Protein AF-A0A376LK49-F1 (afdb_monomer)

Organism: Escherichia coli (NCBI:txid562)

Radius of gyration: 12.05 Å; Cα contacts (8 Å, |Δi|>4): 26; chains: 1; bounding box: 32×15×28 Å

InterPro domains:
  IPR002678 DUF34/NIF3 [PF01784] (1-49)
  IPR036069 DUF34/NIF3 superfamily [SSF102705] (1-49)

Sequence (50 aa):
MKNTELEQLINEKLNSAAISDYAPNGLQVEGKETVQKIVTGVTASQALLR

Structure (mmCIF, N/CA/C/O backbone):
data_AF-A0A376LK49-F1
#
_entry.id   AF-A0A376LK49-F1
#
loop_
_atom_site.group_PDB
_atom_site.id
_atom_site.type_symbol
_atom_site.label_atom_id
_atom_site.label_alt_id
_atom_site.label_comp_id
_atom_site.label_asym_id
_atom_site.label_entity_id
_atom_site.label_seq_id
_atom_site.pdbx_PDB_ins_code
_atom_site.Cartn_x
_atom_site.Cartn_y
_atom_site.Cartn_z
_atom_site.occupancy
_atom_site.B_iso_or_equiv
_atom_site.auth_seq_id
_atom_site.auth_comp_id
_atom_site.auth_asym_id
_atom_site.auth_atom_id
_atom_site.pdbx_PDB_model_num
ATOM 1 N N . MET A 1 1 ? 0.564 -1.761 13.907 1.00 95.56 1 MET A N 1
ATOM 2 C CA . MET A 1 1 ? 1.513 -1.280 12.887 1.00 95.56 1 MET A CA 1
ATOM 3 C C . MET A 1 1 ? 1.060 0.099 12.457 1.00 95.56 1 MET A C 1
ATOM 5 O O . MET A 1 1 ? -0.149 0.286 12.294 1.00 95.56 1 MET A O 1
ATOM 9 N N . LYS A 1 2 ? 1.987 1.053 12.354 1.00 98.31 2 LYS A N 1
ATOM 10 C CA . LYS A 1 2 ? 1.685 2.382 11.821 1.00 98.31 2 LYS A CA 1
ATOM 11 C C . LYS A 1 2 ? 1.413 2.303 10.316 1.00 98.31 2 LYS A C 1
ATOM 13 O O . LYS A 1 2 ? 1.921 1.412 9.640 1.00 98.31 2 LYS A O 1
ATOM 18 N N . ASN A 1 3 ? 0.610 3.217 9.788 1.00 98.25 3 ASN A N 1
ATOM 19 C CA . ASN A 1 3 ? 0.314 3.314 8.357 1.00 98.25 3 ASN A CA 1
ATOM 20 C C . ASN A 1 3 ? 1.595 3.482 7.510 1.00 98.25 3 ASN A C 1
ATOM 22 O O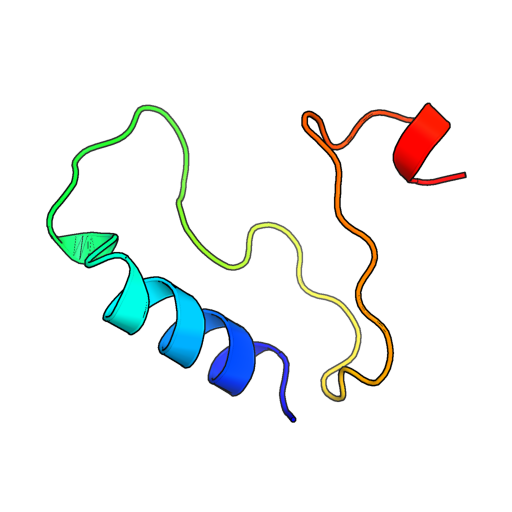 . ASN A 1 3 ? 1.733 2.810 6.493 1.00 98.25 3 ASN A O 1
ATOM 26 N N . THR A 1 4 ? 2.560 4.271 7.983 1.00 98.44 4 THR A N 1
ATOM 27 C CA . THR A 1 4 ? 3.869 4.491 7.350 1.00 98.44 4 THR A CA 1
ATOM 28 C C . THR A 1 4 ? 4.776 3.262 7.405 1.00 98.44 4 THR A C 1
ATOM 30 O O . THR A 1 4 ? 5.443 2.944 6.427 1.00 98.44 4 THR A O 1
ATOM 33 N N . GLU A 1 5 ? 4.767 2.516 8.513 1.00 98.56 5 GLU A N 1
ATOM 34 C CA . GLU A 1 5 ? 5.501 1.245 8.624 1.00 98.56 5 GLU A CA 1
ATOM 35 C C . GLU A 1 5 ? 4.956 0.200 7.639 1.00 98.56 5 GLU A C 1
ATOM 37 O O . GLU A 1 5 ? 5.722 -0.531 7.013 1.00 98.56 5 GLU A O 1
ATOM 42 N N . LEU A 1 6 ? 3.627 0.137 7.485 1.00 98.50 6 LEU A N 1
ATOM 43 C CA . LEU A 1 6 ? 2.977 -0.762 6.531 1.00 98.50 6 LEU A CA 1
ATOM 44 C C . LEU A 1 6 ? 3.309 -0.384 5.084 1.00 98.50 6 LEU A C 1
ATOM 46 O O . LEU A 1 6 ? 3.614 -1.263 4.278 1.00 98.50 6 LEU A O 1
ATOM 50 N N . GLU A 1 7 ? 3.253 0.907 4.757 1.00 98.50 7 GLU A N 1
ATOM 51 C CA . GLU A 1 7 ? 3.656 1.422 3.449 1.00 98.50 7 GLU A CA 1
ATOM 52 C C . GLU A 1 7 ? 5.107 1.048 3.132 1.00 98.50 7 GLU A C 1
ATOM 54 O O . GLU A 1 7 ? 5.369 0.473 2.075 1.00 98.50 7 GLU A O 1
ATOM 59 N N . GLN A 1 8 ? 6.035 1.326 4.052 1.00 98.50 8 GLN A N 1
ATOM 60 C CA . GLN A 1 8 ? 7.451 1.024 3.870 1.00 98.50 8 GLN A CA 1
ATOM 61 C C . GLN A 1 8 ? 7.672 -0.473 3.622 1.00 98.50 8 GLN A C 1
ATOM 63 O O . GLN A 1 8 ? 8.329 -0.842 2.649 1.00 98.50 8 GLN A O 1
ATOM 68 N N . LEU A 1 9 ? 7.060 -1.332 4.444 1.00 98.62 9 LEU A N 1
ATOM 69 C CA . LEU A 1 9 ? 7.156 -2.786 4.306 1.00 98.62 9 LEU A CA 1
ATOM 70 C C . LEU A 1 9 ? 6.720 -3.266 2.913 1.00 98.62 9 LEU A C 1
ATOM 72 O O . LEU A 1 9 ? 7.381 -4.110 2.306 1.00 98.62 9 LEU A O 1
ATOM 76 N N . ILE A 1 10 ? 5.597 -2.750 2.406 1.00 98.44 10 ILE A N 1
ATOM 77 C CA . ILE A 1 10 ? 5.062 -3.145 1.098 1.00 98.44 10 ILE A CA 1
ATOM 78 C C . ILE A 1 10 ? 5.936 -2.589 -0.031 1.00 98.44 10 ILE A C 1
ATOM 80 O O . ILE A 1 10 ? 6.259 -3.324 -0.965 1.00 98.44 10 ILE A O 1
ATOM 84 N N . ASN A 1 11 ? 6.360 -1.327 0.065 1.00 98.38 11 ASN A N 1
ATOM 85 C CA . ASN A 1 11 ? 7.219 -0.688 -0.928 1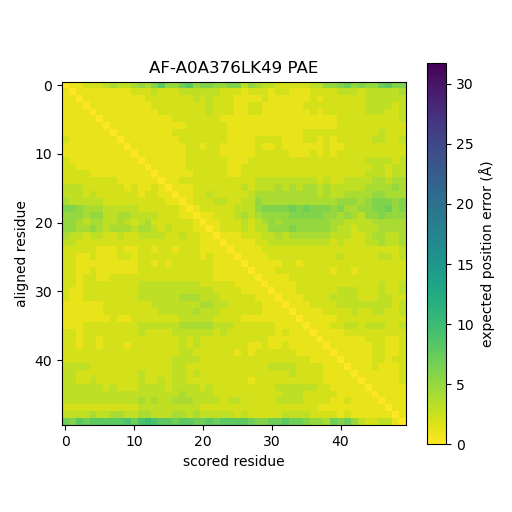.00 98.38 11 ASN A CA 1
ATOM 86 C C . ASN A 1 11 ? 8.562 -1.414 -1.077 1.00 98.38 11 ASN A C 1
ATOM 88 O O . ASN A 1 11 ? 8.987 -1.686 -2.200 1.00 98.38 11 ASN A O 1
ATOM 92 N N . GLU A 1 12 ? 9.194 -1.796 0.034 1.00 98.38 12 GLU A N 1
ATOM 93 C CA . GLU A 1 12 ? 10.428 -2.589 0.030 1.00 98.38 12 GLU A CA 1
ATOM 94 C C . GLU A 1 12 ? 10.195 -3.983 -0.560 1.00 98.38 12 GLU A C 1
ATOM 96 O O . GLU A 1 12 ? 10.964 -4.441 -1.406 1.00 98.38 12 GLU A O 1
ATOM 101 N N . LYS A 1 13 ? 9.101 -4.652 -0.171 1.00 98.56 13 LYS A N 1
ATOM 102 C CA . LYS A 1 13 ? 8.785 -5.999 -0.660 1.00 98.56 13 LYS A CA 1
ATOM 103 C C . LYS A 1 13 ? 8.570 -6.042 -2.174 1.00 98.56 13 LYS A C 1
ATOM 105 O O . LYS A 1 13 ? 8.914 -7.045 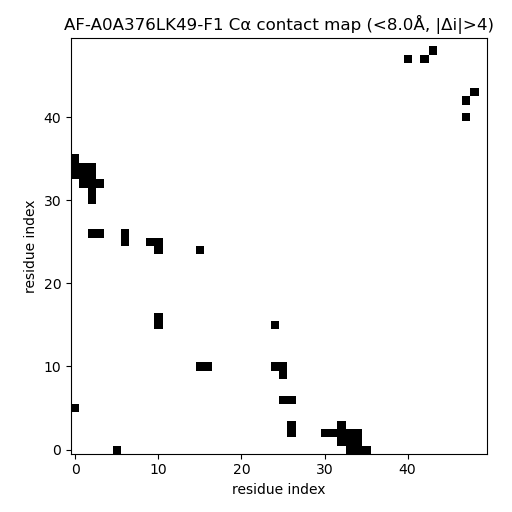-2.802 1.00 98.56 13 LYS A O 1
ATOM 110 N N . LEU A 1 14 ? 7.971 -4.994 -2.733 1.00 98.06 14 LEU A N 1
ATOM 111 C CA . LEU A 1 14 ? 7.645 -4.888 -4.155 1.00 98.06 14 LEU A CA 1
ATOM 112 C C . LEU A 1 14 ? 8.706 -4.134 -4.963 1.00 98.06 14 LEU A C 1
ATOM 114 O O . LEU A 1 14 ? 8.595 -4.080 -6.185 1.00 98.06 14 LEU A O 1
ATOM 118 N N . ASN A 1 15 ? 9.724 -3.569 -4.304 1.00 97.38 15 ASN A N 1
ATOM 119 C CA . ASN A 1 15 ? 10.704 -2.671 -4.912 1.00 97.38 15 ASN A CA 1
ATOM 120 C C . ASN A 1 15 ? 10.032 -1.533 -5.711 1.00 97.38 15 ASN A C 1
ATOM 122 O O . ASN A 1 15 ? 10.436 -1.208 -6.829 1.00 97.38 15 ASN A O 1
ATOM 126 N N . SER A 1 16 ? 8.965 -0.952 -5.151 1.00 96.50 16 SER A N 1
ATOM 127 C CA . SER A 1 16 ? 8.094 -0.006 -5.867 1.00 96.50 16 SER A CA 1
ATOM 128 C C . SER A 1 16 ? 8.832 1.259 -6.309 1.00 96.50 16 SER A C 1
ATOM 130 O O . SER A 1 16 ? 8.563 1.782 -7.385 1.00 96.50 16 SER A O 1
ATOM 132 N N . ALA A 1 17 ? 9.823 1.708 -5.532 1.00 95.06 17 ALA A N 1
ATOM 133 C CA . ALA A 1 17 ? 10.642 2.877 -5.848 1.00 95.06 17 ALA A CA 1
ATOM 134 C C . ALA A 1 17 ? 11.486 2.720 -7.129 1.00 95.06 17 ALA A C 1
ATOM 136 O O . ALA A 1 17 ? 11.904 3.719 -7.710 1.00 95.06 17 ALA A O 1
ATOM 137 N N . ALA A 1 18 ? 11.742 1.488 -7.583 1.00 96.44 18 ALA A N 1
ATOM 138 C CA . ALA A 1 18 ? 12.493 1.230 -8.811 1.00 96.44 18 ALA A CA 1
ATOM 139 C C . ALA A 1 18 ? 11.621 1.272 -10.080 1.00 96.44 18 ALA A C 1
ATOM 141 O O . ALA A 1 18 ? 12.144 1.121 -11.184 1.00 96.44 18 ALA A O 1
ATOM 142 N N . ILE A 1 19 ? 10.304 1.445 -9.938 1.00 95.19 19 ILE A N 1
ATOM 143 C CA . ILE A 1 19 ? 9.339 1.353 -11.032 1.00 95.19 19 ILE A CA 1
ATOM 144 C C . ILE A 1 19 ? 8.729 2.733 -11.275 1.00 95.19 19 ILE A C 1
ATOM 146 O O . ILE A 1 19 ? 8.112 3.324 -10.392 1.00 95.19 19 ILE A O 1
ATOM 150 N N . SER A 1 20 ? 8.886 3.248 -12.496 1.00 95.06 20 SER A N 1
ATOM 151 C CA . SER A 1 20 ? 8.159 4.439 -12.941 1.00 95.06 20 SER A CA 1
ATOM 152 C C . SER A 1 20 ? 6.731 4.061 -13.311 1.00 95.06 20 SER A C 1
ATOM 154 O O . SER A 1 20 ? 6.518 3.172 -14.133 1.00 95.06 20 SER A O 1
ATOM 156 N N . ASP A 1 21 ? 5.769 4.753 -12.718 1.00 96.31 21 ASP A N 1
ATOM 157 C CA . ASP A 1 21 ? 4.349 4.454 -12.857 1.00 96.31 21 ASP A CA 1
ATOM 158 C C . ASP A 1 21 ? 3.571 5.723 -13.227 1.00 96.31 21 ASP A C 1
ATOM 160 O O . ASP A 1 21 ? 4.045 6.844 -13.028 1.00 96.31 21 ASP A O 1
ATOM 164 N N . TYR A 1 22 ? 2.377 5.556 -13.790 1.00 96.88 22 TYR A N 1
ATOM 165 C CA . TYR A 1 22 ? 1.505 6.676 -14.152 1.00 96.88 22 TYR A CA 1
ATOM 166 C C . TYR A 1 22 ? 0.821 7.304 -12.927 1.00 96.88 22 TYR A C 1
ATOM 168 O O . TYR A 1 22 ? 0.286 8.410 -13.020 1.00 96.88 22 TYR A O 1
ATOM 176 N N . ALA A 1 23 ? 0.817 6.602 -11.792 1.00 95.50 23 ALA A N 1
ATOM 177 C CA . ALA A 1 23 ? 0.200 7.013 -10.538 1.00 95.50 23 ALA A CA 1
ATOM 178 C C . ALA A 1 23 ? 1.187 6.866 -9.365 1.00 95.50 23 ALA A C 1
ATOM 180 O O . ALA A 1 23 ? 2.147 6.100 -9.453 1.00 95.50 23 ALA A O 1
ATOM 181 N N 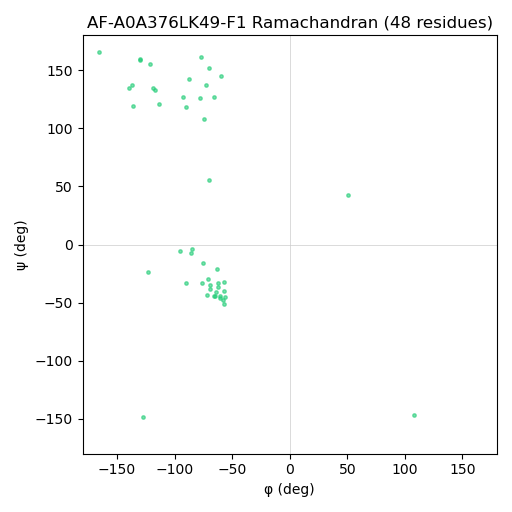. PRO A 1 24 ? 0.969 7.575 -8.243 1.00 96.06 24 PRO A N 1
ATOM 182 C CA . PRO A 1 24 ? 1.776 7.377 -7.046 1.00 96.06 24 PRO A CA 1
ATOM 183 C C . PRO A 1 24 ? 1.567 5.972 -6.456 1.00 96.06 24 PRO A C 1
ATOM 185 O O . PRO A 1 24 ? 0.440 5.568 -6.156 1.00 96.06 24 PRO A O 1
ATOM 188 N N . ASN A 1 25 ? 2.670 5.253 -6.243 1.00 97.50 25 ASN A N 1
ATOM 189 C CA . ASN A 1 25 ? 2.715 4.001 -5.488 1.00 97.50 25 ASN A CA 1
ATOM 190 C C . ASN A 1 25 ? 2.912 4.286 -3.988 1.00 97.50 25 ASN A C 1
ATOM 192 O O . ASN A 1 25 ? 3.669 5.187 -3.635 1.00 97.50 25 ASN A O 1
ATOM 196 N N . GLY A 1 26 ? 2.255 3.512 -3.116 1.00 97.12 26 GLY A N 1
ATOM 197 C CA . GLY A 1 26 ? 2.314 3.685 -1.656 1.00 97.12 26 GLY A CA 1
ATOM 198 C C . GLY A 1 26 ? 1.020 4.241 -1.048 1.00 97.12 26 GLY A C 1
ATOM 199 O O . GLY A 1 26 ? -0.082 3.929 -1.508 1.00 97.12 26 GLY A O 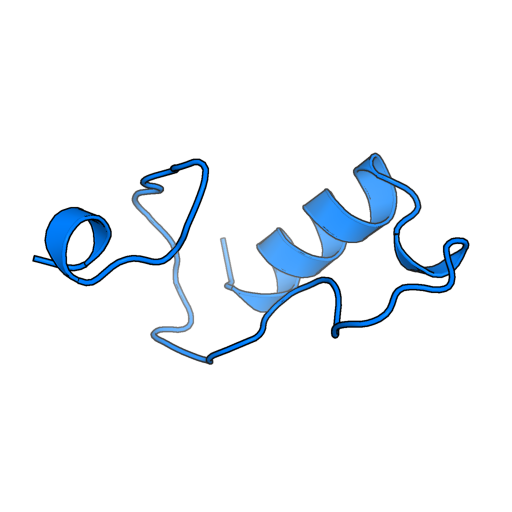1
ATOM 200 N N . LEU A 1 27 ? 1.139 5.037 0.016 1.00 97.56 27 LEU A N 1
ATOM 201 C CA . LEU A 1 27 ? 0.019 5.655 0.720 1.00 97.56 27 LEU A CA 1
ATOM 202 C C . LEU A 1 27 ? -0.553 6.819 -0.101 1.00 97.56 27 LEU A C 1
ATOM 204 O O . LEU A 1 27 ? 0.040 7.888 -0.192 1.00 97.56 27 LEU A O 1
ATOM 208 N N . GLN A 1 28 ? -1.741 6.625 -0.679 1.00 97.81 28 GLN A N 1
ATOM 209 C CA . GLN A 1 28 ? -2.384 7.656 -1.508 1.00 97.81 28 GLN A CA 1
ATOM 210 C C . GLN A 1 28 ? -3.300 8.602 -0.719 1.00 97.81 28 GLN A C 1
ATOM 212 O O . GLN A 1 28 ? -3.419 9.775 -1.063 1.00 97.81 28 GLN A O 1
ATOM 217 N N . VAL A 1 29 ? -3.964 8.100 0.329 1.00 97.19 29 VAL A N 1
ATOM 218 C CA . VAL A 1 29 ? -4.846 8.886 1.205 1.00 97.19 29 VAL A CA 1
ATOM 219 C C . VAL A 1 29 ? -4.560 8.506 2.650 1.00 97.19 29 VAL A C 1
ATOM 221 O O . VAL A 1 29 ? -4.729 7.350 3.039 1.00 97.19 29 VAL A O 1
ATOM 224 N N . GLU A 1 30 ? -4.128 9.479 3.448 1.00 98.00 30 GLU A N 1
ATOM 225 C CA . GLU 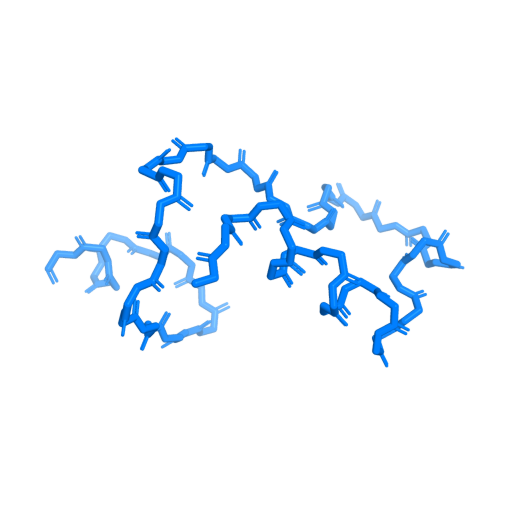A 1 30 ? -3.829 9.255 4.858 1.00 98.00 30 GLU A CA 1
ATOM 226 C C . GLU A 1 30 ? -5.112 9.066 5.685 1.00 98.00 30 GLU A C 1
ATOM 228 O O . GLU A 1 30 ? -6.108 9.770 5.520 1.00 98.00 30 GLU A O 1
ATOM 233 N N . GLY A 1 31 ? -5.075 8.088 6.592 1.00 96.94 31 GLY A N 1
ATOM 234 C CA . GLY A 1 31 ? -6.125 7.815 7.569 1.00 96.94 31 GLY A CA 1
ATOM 235 C C . GLY A 1 31 ? -5.557 7.741 8.986 1.00 96.94 31 GLY A C 1
ATOM 236 O O . GLY A 1 31 ? -4.567 8.384 9.313 1.00 96.94 31 GLY A O 1
ATOM 237 N N . LYS A 1 32 ? -6.162 6.918 9.848 1.00 98.25 32 LYS A N 1
ATOM 238 C CA . LYS A 1 32 ? -5.644 6.684 11.209 1.00 98.25 32 LYS A CA 1
ATOM 239 C C . LYS A 1 32 ? -4.226 6.099 11.194 1.00 98.25 32 LYS A C 1
ATOM 241 O O . LYS A 1 32 ? -3.924 5.238 10.371 1.00 98.25 32 LYS A O 1
ATOM 246 N N . GLU A 1 33 ? -3.412 6.491 12.175 1.00 98.44 33 GLU A N 1
ATOM 247 C CA . GLU A 1 33 ? -2.027 6.017 12.306 1.00 98.44 33 GLU A CA 1
ATOM 248 C C . GLU A 1 33 ? -1.964 4.493 12.489 1.00 98.44 33 GLU A C 1
ATOM 250 O O . GLU A 1 33 ? -1.193 3.819 11.820 1.00 98.44 33 GLU A O 1
ATOM 255 N N . THR A 1 34 ? -2.791 3.915 13.367 1.00 98.69 34 THR A N 1
ATOM 256 C CA . TH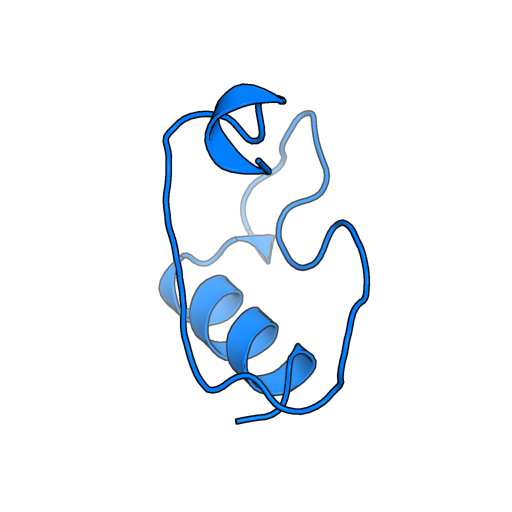R A 1 34 ? -2.742 2.472 13.660 1.00 98.69 34 THR A CA 1
ATOM 257 C C . THR A 1 34 ? -3.657 1.657 12.741 1.00 98.69 34 THR A C 1
ATOM 259 O O . THR A 1 34 ? -4.888 1.760 12.802 1.00 98.69 34 THR A O 1
ATOM 262 N N . VAL A 1 35 ? -3.062 0.751 11.962 1.00 98.25 35 VAL A N 1
ATOM 263 C CA . VAL A 1 35 ? -3.770 -0.231 11.128 1.00 98.25 35 VAL A CA 1
ATOM 264 C C . VAL A 1 35 ? -3.953 -1.540 11.903 1.00 98.25 35 VAL A C 1
ATOM 266 O O . VAL A 1 35 ? -2.992 -2.100 12.431 1.00 98.25 35 VAL A O 1
ATOM 269 N N . GLN A 1 36 ? -5.196 -2.031 11.974 1.00 98.44 36 GLN A N 1
ATOM 270 C CA . GLN A 1 36 ? -5.553 -3.300 12.641 1.00 98.44 36 GLN A CA 1
ATOM 271 C C . GLN A 1 36 ? -6.262 -4.300 11.720 1.00 98.44 36 GLN A C 1
ATOM 273 O O . GLN A 1 36 ? -6.250 -5.498 11.980 1.00 98.44 36 GLN A O 1
ATOM 278 N N . LYS A 1 37 ? -6.907 -3.815 10.655 1.00 98.00 37 LYS A N 1
ATOM 279 C CA . LYS A 1 37 ? -7.661 -4.630 9.703 1.00 98.00 37 LYS A CA 1
ATOM 280 C C . LYS A 1 37 ? -7.393 -4.110 8.302 1.00 98.00 37 LYS A C 1
ATOM 282 O O . LYS A 1 37 ? -7.426 -2.899 8.097 1.00 98.00 37 LYS A O 1
ATOM 287 N N . ILE A 1 38 ? -7.136 -5.026 7.375 1.00 97.94 38 ILE A N 1
ATOM 288 C CA . ILE A 1 38 ? -6.857 -4.729 5.971 1.00 97.94 38 ILE A CA 1
ATOM 289 C C . ILE A 1 38 ? -7.967 -5.358 5.131 1.00 97.94 38 ILE A C 1
ATOM 291 O O . ILE A 1 38 ? -8.324 -6.517 5.337 1.00 97.94 38 ILE A O 1
ATOM 295 N N . VAL A 1 39 ? -8.510 -4.578 4.201 1.00 98.12 39 VAL A N 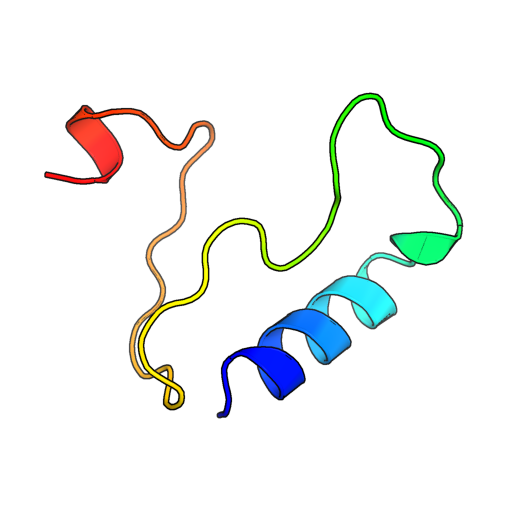1
ATOM 296 C CA . VAL A 1 39 ? -9.417 -5.030 3.141 1.00 98.12 39 VAL A CA 1
ATOM 297 C C . VAL A 1 39 ? -8.727 -4.713 1.820 1.00 98.12 39 VAL A C 1
ATOM 299 O O . VAL A 1 39 ? -8.163 -3.630 1.675 1.00 98.12 39 VAL A O 1
ATOM 302 N N . THR A 1 40 ? -8.732 -5.653 0.880 1.00 98.31 40 THR A N 1
ATOM 303 C CA . THR A 1 40 ? -8.088 -5.498 -0.430 1.00 98.31 40 THR A CA 1
ATOM 304 C C . THR A 1 40 ? -9.108 -5.662 -1.553 1.00 98.31 40 THR A C 1
ATOM 306 O O . THR A 1 40 ? -10.149 -6.295 -1.386 1.00 98.31 40 THR A O 1
ATOM 309 N N . GLY A 1 41 ? -8.813 -5.074 -2.709 1.00 97.75 41 GLY A N 1
ATOM 310 C CA . GLY A 1 41 ? -9.623 -5.178 -3.918 1.00 97.75 41 GLY A CA 1
ATOM 311 C C . GLY A 1 41 ? -8.833 -4.694 -5.131 1.00 97.75 41 GLY A C 1
ATOM 312 O O . GLY A 1 41 ? -7.794 -4.059 -4.978 1.00 97.75 41 GLY A O 1
ATOM 313 N N . VAL A 1 42 ? -9.317 -5.002 -6.337 1.00 98.19 42 VAL A 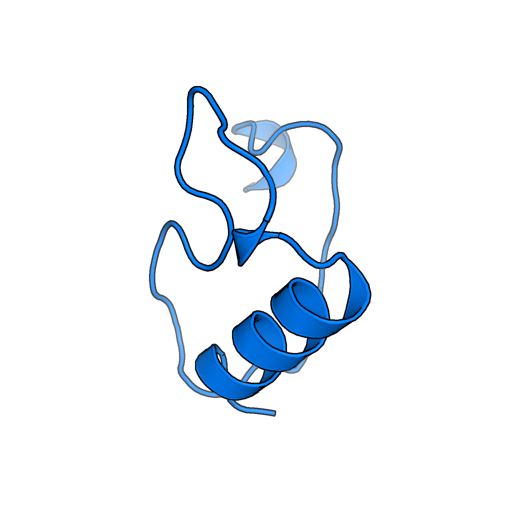N 1
ATOM 314 C CA . VAL A 1 42 ? -8.638 -4.630 -7.596 1.00 98.19 42 VAL A CA 1
ATOM 315 C C . VAL A 1 42 ? -8.684 -3.118 -7.843 1.00 98.19 42 VAL A C 1
ATOM 317 O O . VAL A 1 42 ? -7.741 -2.539 -8.370 1.00 98.19 42 VAL A O 1
ATOM 320 N N . THR A 1 43 ? -9.781 -2.463 -7.456 1.00 97.50 43 THR A N 1
ATOM 321 C CA . THR A 1 43 ? -9.992 -1.021 -7.638 1.00 97.50 43 THR A CA 1
ATOM 322 C C . THR A 1 43 ? -10.605 -0.432 -6.376 1.00 97.50 43 THR A C 1
ATOM 324 O O . THR A 1 43 ? -11.553 -1.005 -5.834 1.00 97.50 43 THR A O 1
ATOM 327 N N . ALA A 1 44 ? -10.126 0.743 -5.953 1.00 97.69 44 ALA A N 1
ATOM 328 C CA . ALA A 1 44 ? -10.698 1.550 -4.869 1.00 97.69 44 ALA A CA 1
ATOM 329 C C . ALA A 1 44 ? -12.052 2.184 -5.266 1.00 97.69 44 ALA A C 1
ATOM 331 O O . ALA A 1 44 ? -12.230 3.399 -5.259 1.00 97.69 44 ALA A O 1
ATOM 332 N N . SER A 1 45 ? -13.005 1.347 -5.682 1.00 98.31 45 SER A N 1
ATOM 333 C CA . SER A 1 45 ? -14.340 1.750 -6.125 1.00 98.31 45 SER A CA 1
ATOM 334 C C . SER A 1 45 ? -15.251 2.089 -4.944 1.00 98.31 45 SER A C 1
ATOM 336 O O . SER A 1 45 ? -15.036 1.640 -3.819 1.00 98.31 45 SER A O 1
ATOM 338 N N . GLN A 1 46 ? -16.339 2.817 -5.208 1.00 98.06 46 GLN A N 1
ATOM 339 C CA . GLN A 1 46 ? -17.345 3.126 -4.189 1.00 98.06 46 GLN A CA 1
ATOM 340 C C . GLN A 1 46 ? -17.940 1.867 -3.539 1.00 98.06 46 GLN A C 1
ATOM 342 O O . GLN A 1 46 ? -18.279 1.905 -2.364 1.00 98.06 46 GLN A O 1
ATOM 347 N N . ALA A 1 47 ? -18.047 0.761 -4.282 1.00 98.12 47 ALA A N 1
ATOM 348 C CA . ALA A 1 47 ? -18.526 -0.513 -3.753 1.00 98.12 47 ALA A CA 1
ATOM 349 C C . ALA A 1 47 ? -17.525 -1.179 -2.793 1.00 98.12 47 ALA A C 1
ATOM 351 O O . ALA A 1 47 ? -17.951 -1.886 -1.893 1.00 98.12 47 ALA A O 1
ATOM 352 N N . LEU A 1 48 ? -16.214 -0.952 -2.964 1.00 98.00 48 LEU A N 1
ATOM 353 C CA . LEU A 1 48 ? -15.194 -1.440 -2.026 1.00 98.00 48 LEU A CA 1
ATOM 354 C C . LEU A 1 48 ? -15.157 -0.603 -0.739 1.00 98.00 48 LEU A C 1
ATOM 356 O O . LEU A 1 48 ? -14.844 -1.116 0.330 1.00 98.00 48 LEU A O 1
ATOM 360 N N . LEU A 1 49 ? -15.433 0.696 -0.861 1.00 96.62 49 LEU A N 1
ATOM 361 C CA . LEU A 1 49 ? -15.351 1.660 0.238 1.00 96.62 49 LEU A CA 1
ATOM 362 C C . LEU A 1 49 ? -16.625 1.736 1.098 1.00 96.62 49 LEU A C 1
ATOM 364 O O . LEU A 1 49 ? -16.618 2.459 2.095 1.00 96.62 49 LEU A O 1
ATOM 368 N N . ARG A 1 50 ? -17.709 1.059 0.705 1.00 91.38 50 ARG A N 1
ATOM 369 C CA . ARG A 1 50 ? -19.015 1.108 1.377 1.00 91.38 50 ARG A CA 1
ATOM 370 C C . ARG A 1 50 ? -19.376 -0.183 2.089 1.00 91.38 50 ARG A C 1
ATOM 372 O O . ARG A 1 50 ? -18.950 -1.259 1.626 1.00 91.38 50 ARG A O 1
#

Mean predicted aligned error: 2.21 Å

Solvent-accessible surface area (backbone atoms only — not comparable to full-atom values): 3530 Å² total; per-residue (Å²): 92,44,49,66,59,52,37,51,54,51,37,64,74,66,48,46,89,83,55,92,66,98,61,90,83,68,86,84,73,92,74,72,57,72,54,88,81,88,86,87,72,97,58,98,40,72,75,72,78,100

pLDDT: mean 97.47, std 1.34, range [91.38, 98.69]

Nearest PDB structures (foldseek):
  1nmo-assembly1_A  TM=1.011E+00  e=1.785E-04  unclassified

Foldseek 3Di:
DFLVVVQVVVCVVVVVVVDDDPDDRGDPDDDDGDDDDDDDDPDPDPVSVD

Secondary structure (DSSP, 8-state):
-BHHHHHHHHHHHHTGGGS--SS--S-SS---SB-------SS--HHHH-